Protein AF-A0A258BXZ5-F1 (afdb_monomer_lite)

Radius of gyration: 19.24 Å; chains: 1; bounding box: 46×20×61 Å

Foldseek 3Di:
DDDDPPQAADDPPCCVVVVVVQVVVLVVVQVVVVCVVLVVVVWHWADWPDKDKDDKDKAAPVPPPPPVRSRNHNHIDIDIHMDIDTDTD

pLDDT: mean 73.25, std 15.96, range [41.09, 92.56]

Structure (mmCIF, N/CA/C/O backbone):
data_AF-A0A258BXZ5-F1
#
_entry.id   AF-A0A258BXZ5-F1
#
loop_
_atom_site.group_PDB
_atom_site.id
_atom_site.type_symbol
_atom_site.label_atom_id
_atom_site.label_alt_id
_atom_site.label_comp_id
_atom_site.label_asym_id
_atom_site.label_entity_id
_atom_site.label_seq_id
_atom_site.pdbx_PDB_ins_code
_atom_site.Cartn_x
_atom_site.Cartn_y
_atom_site.Cartn_z
_atom_site.occupancy
_atom_site.B_iso_or_equiv
_atom_site.auth_seq_id
_atom_site.auth_comp_id
_atom_site.auth_asym_id
_atom_site.auth_atom_id
_atom_site.pdbx_PDB_model_num
ATOM 1 N N . PHE A 1 1 ? 32.662 7.220 -40.330 1.00 41.09 1 PHE A N 1
ATOM 2 C CA . PHE A 1 1 ? 32.809 6.467 -39.073 1.00 41.09 1 PHE A CA 1
ATOM 3 C C . PHE A 1 1 ? 31.413 6.328 -38.472 1.00 41.09 1 PHE A C 1
ATOM 5 O O . PHE A 1 1 ? 30.703 7.324 -38.496 1.00 41.09 1 PHE A O 1
ATOM 12 N N . ASP A 1 2 ? 31.045 5.089 -38.123 1.00 45.78 2 ASP A N 1
ATOM 13 C CA . ASP A 1 2 ? 29.729 4.477 -37.803 1.00 45.78 2 ASP A CA 1
ATOM 14 C C . ASP A 1 2 ? 28.568 5.367 -37.318 1.00 45.78 2 ASP A C 1
ATOM 16 O O . ASP A 1 2 ? 28.772 6.271 -36.515 1.00 45.78 2 ASP A O 1
ATOM 20 N N . SER A 1 3 ? 27.353 5.250 -37.880 1.00 47.44 3 SER A N 1
ATOM 21 C CA . SER A 1 3 ? 26.330 4.174 -37.739 1.00 47.44 3 SER A CA 1
ATOM 22 C C . SER A 1 3 ? 25.730 4.091 -36.335 1.00 47.44 3 SER A C 1
ATOM 24 O O . SER A 1 3 ? 26.426 3.735 -35.392 1.00 47.44 3 SER A O 1
ATOM 26 N N . ASP A 1 4 ? 24.430 4.385 -36.241 1.00 51.03 4 ASP A N 1
ATOM 27 C CA . ASP A 1 4 ? 23.482 3.939 -35.212 1.00 51.03 4 ASP A CA 1
ATOM 28 C C . ASP A 1 4 ? 24.077 3.512 -33.860 1.00 51.03 4 ASP A C 1
ATOM 30 O O . ASP A 1 4 ? 24.284 2.329 -33.581 1.00 51.03 4 ASP A O 1
ATOM 34 N N . ALA A 1 5 ? 24.188 4.468 -32.936 1.00 48.81 5 ALA A N 1
ATOM 35 C CA . ALA A 1 5 ? 24.039 4.153 -31.519 1.00 48.81 5 ALA A CA 1
ATOM 36 C C . ALA A 1 5 ? 22.558 3.821 -31.257 1.00 48.81 5 ALA A C 1
ATOM 38 O O . ALA A 1 5 ? 21.834 4.574 -30.604 1.00 48.81 5 ALA A O 1
ATOM 39 N N . GLY A 1 6 ? 22.094 2.705 -31.824 1.00 48.38 6 GLY A N 1
ATOM 40 C CA . GLY A 1 6 ? 20.822 2.080 -31.506 1.00 48.38 6 GLY A CA 1
ATOM 41 C C . GLY A 1 6 ? 20.874 1.624 -30.057 1.00 48.38 6 GLY A C 1
ATOM 42 O O . GLY A 1 6 ? 21.222 0.481 -29.767 1.00 48.38 6 GLY A O 1
ATOM 43 N N . GLY A 1 7 ? 20.586 2.544 -29.136 1.00 49.41 7 GLY A N 1
ATOM 44 C CA . GLY A 1 7 ? 20.379 2.220 -27.736 1.00 49.41 7 GLY A CA 1
ATOM 45 C C . GLY A 1 7 ? 19.289 1.163 -27.668 1.00 49.41 7 GLY A C 1
ATOM 46 O O . GLY A 1 7 ? 18.142 1.433 -28.021 1.00 49.41 7 GLY A O 1
ATOM 47 N N . MET A 1 8 ? 19.659 -0.062 -27.291 1.00 51.41 8 MET A N 1
ATOM 48 C CA . MET A 1 8 ? 18.699 -1.141 -27.085 1.00 51.41 8 MET A CA 1
ATOM 49 C C . MET A 1 8 ? 17.613 -0.635 -26.134 1.00 51.41 8 MET A C 1
ATOM 51 O O . MET A 1 8 ? 17.934 -0.093 -25.084 1.00 51.41 8 MET A O 1
ATOM 55 N N . VAL A 1 9 ? 16.343 -0.764 -26.522 1.00 51.81 9 VAL A N 1
ATOM 56 C CA . VAL A 1 9 ? 15.190 -0.391 -25.694 1.00 51.81 9 VAL A CA 1
ATOM 57 C C . VAL A 1 9 ? 14.659 -1.646 -25.017 1.00 51.81 9 VAL A C 1
ATOM 59 O O . VAL A 1 9 ? 13.875 -2.392 -25.605 1.00 51.81 9 VAL A O 1
ATOM 62 N N . TYR A 1 10 ? 15.083 -1.908 -23.779 1.00 50.44 10 TYR A N 1
ATOM 63 C CA . TYR A 1 10 ? 14.477 -2.971 -22.975 1.00 50.44 10 TYR A CA 1
ATOM 64 C C . TYR A 1 10 ? 13.104 -2.518 -22.463 1.00 50.44 10 TYR A C 1
ATOM 66 O O . TYR A 1 10 ? 12.990 -1.639 -21.608 1.00 50.44 10 TYR A O 1
ATOM 74 N N . SER A 1 11 ? 12.045 -3.140 -22.984 1.00 56.34 11 SER A N 1
ATOM 75 C CA . SER A 1 11 ? 10.676 -2.967 -22.490 1.00 56.34 11 SER A CA 1
ATOM 76 C C . SER A 1 11 ? 10.265 -4.171 -21.645 1.00 56.34 11 SER A C 1
ATOM 78 O O . SER A 1 11 ? 10.264 -5.303 -22.128 1.00 56.34 11 SER A O 1
ATOM 80 N N . PHE A 1 12 ? 9.876 -3.940 -20.389 1.00 62.19 12 PHE A N 1
ATOM 81 C CA . PHE A 1 12 ? 9.318 -4.984 -19.528 1.00 62.19 12 PHE A CA 1
ATOM 82 C C . PHE A 1 12 ? 7.902 -5.363 -19.992 1.00 62.19 12 PHE A C 1
ATOM 84 O O . PHE A 1 12 ? 6.909 -4.747 -19.604 1.00 62.19 12 PHE A O 1
ATOM 91 N N . THR A 1 13 ? 7.791 -6.396 -20.825 1.00 65.06 13 THR A N 1
ATOM 92 C CA . THR A 1 13 ? 6.508 -6.843 -21.402 1.00 65.06 13 THR A CA 1
ATOM 93 C C . THR A 1 13 ? 5.604 -7.573 -20.405 1.00 65.06 13 THR A C 1
ATOM 95 O O . THR A 1 13 ? 4.399 -7.663 -20.621 1.00 65.06 13 THR A O 1
ATOM 98 N N . LYS A 1 14 ? 6.153 -8.042 -19.278 1.00 66.50 14 LYS A N 1
ATOM 99 C CA . LYS A 1 14 ? 5.428 -8.809 -18.248 1.00 66.50 14 LYS A CA 1
ATOM 100 C C . LYS A 1 14 ? 4.802 -7.944 -17.150 1.00 66.50 14 LYS A C 1
ATOM 102 O O . LYS A 1 14 ? 4.452 -8.449 -16.085 1.00 66.50 14 LYS A O 1
ATOM 107 N N . LEU A 1 15 ? 4.650 -6.634 -17.374 1.00 68.31 15 LEU A N 1
ATOM 108 C CA . LEU A 1 15 ? 4.079 -5.726 -16.371 1.00 68.31 15 LEU A CA 1
ATOM 109 C C . LEU A 1 15 ? 2.663 -6.147 -15.952 1.00 68.31 15 LEU A C 1
ATOM 111 O O . LEU A 1 15 ? 2.294 -6.012 -14.789 1.00 68.31 15 LEU A O 1
ATOM 115 N N . ASN A 1 16 ? 1.875 -6.674 -16.889 1.00 70.19 16 ASN A N 1
ATOM 116 C CA . ASN A 1 16 ? 0.507 -7.103 -16.612 1.00 70.19 16 ASN A CA 1
ATOM 117 C C . ASN A 1 16 ? 0.430 -8.385 -15.775 1.00 70.19 16 ASN A C 1
ATOM 119 O O . ASN A 1 16 ? -0.503 -8.517 -14.989 1.00 70.19 16 ASN A O 1
ATOM 123 N N . ASP A 1 17 ? 1.440 -9.249 -15.848 1.00 75.81 17 ASP A N 1
ATOM 124 C CA . ASP A 1 17 ? 1.481 -10.500 -15.084 1.00 75.81 17 ASP A CA 1
ATOM 125 C C . ASP A 1 17 ? 1.905 -10.257 -13.629 1.0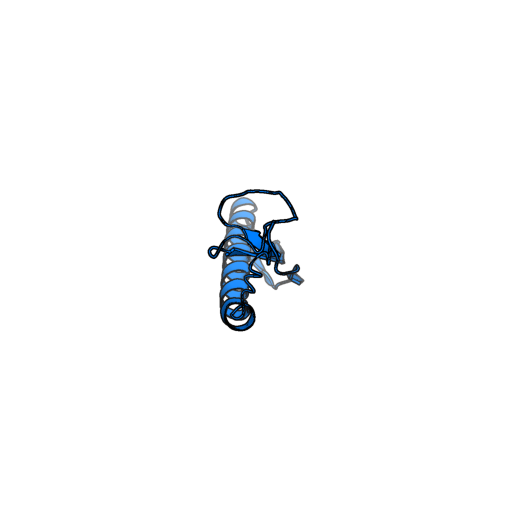0 75.81 17 ASP A C 1
ATOM 127 O O . ASP A 1 17 ? 1.422 -10.912 -12.708 1.00 75.81 17 ASP A O 1
ATOM 131 N N . VAL A 1 18 ? 2.794 -9.282 -13.399 1.00 74.94 18 VAL A N 1
ATOM 132 C CA . VAL A 1 18 ? 3.281 -8.944 -12.048 1.00 74.94 18 VAL A CA 1
ATOM 133 C C . VAL A 1 18 ? 2.333 -8.015 -11.290 1.00 74.94 18 VAL A C 1
ATOM 135 O O . VAL A 1 18 ? 2.386 -7.946 -10.065 1.00 74.94 18 VAL A O 1
ATOM 138 N N . LYS A 1 19 ? 1.440 -7.316 -11.999 1.00 77.38 19 LYS A N 1
ATOM 139 C CA . LYS A 1 19 ? 0.487 -6.354 -11.431 1.00 77.38 19 LYS A CA 1
ATOM 140 C C . LYS A 1 19 ? -0.392 -6.964 -10.326 1.00 77.38 19 LYS A C 1
ATOM 142 O O . LYS A 1 19 ? -0.324 -6.452 -9.208 1.00 77.38 19 LYS A O 1
ATOM 147 N N . PRO A 1 20 ? -1.177 -8.036 -10.573 1.00 83.69 20 PRO A N 1
ATOM 148 C CA . PRO A 1 20 ? -2.052 -8.607 -9.548 1.00 83.69 20 PRO A CA 1
ATOM 149 C C . PRO A 1 20 ? -1.326 -9.055 -8.265 1.00 83.69 20 PRO A C 1
ATOM 151 O O . PRO A 1 20 ? -1.740 -8.621 -7.186 1.00 83.69 20 PRO A O 1
ATOM 154 N N . PRO A 1 21 ? -0.230 -9.845 -8.319 1.00 85.06 21 PRO A N 1
ATOM 155 C CA . PRO A 1 21 ? 0.458 -10.261 -7.098 1.00 85.06 21 PRO A CA 1
ATOM 156 C C . PRO A 1 21 ? 1.149 -9.095 -6.374 1.00 85.06 21 PRO A C 1
ATOM 158 O O . PRO A 1 21 ? 1.208 -9.103 -5.146 1.00 85.06 21 PRO A O 1
ATOM 161 N N . MET A 1 22 ? 1.626 -8.065 -7.089 1.00 81.69 22 MET A N 1
ATOM 162 C CA . MET A 1 22 ? 2.206 -6.872 -6.456 1.00 81.69 22 MET A CA 1
ATOM 163 C C . MET A 1 22 ? 1.168 -6.049 -5.689 1.00 81.69 22 MET A C 1
ATOM 165 O O . MET A 1 22 ? 1.470 -5.567 -4.600 1.00 81.69 22 MET A O 1
ATOM 169 N N . ILE A 1 23 ? -0.046 -5.902 -6.229 1.00 82.31 23 ILE A N 1
ATOM 170 C CA . ILE A 1 23 ? -1.142 -5.212 -5.535 1.00 82.31 23 ILE A CA 1
ATOM 171 C C . ILE A 1 23 ? -1.523 -5.990 -4.275 1.00 82.31 23 ILE A C 1
ATOM 173 O O . ILE A 1 23 ? -1.571 -5.406 -3.199 1.00 82.31 23 ILE A O 1
ATOM 177 N N . ALA A 1 24 ? -1.702 -7.311 -4.380 1.00 85.88 24 ALA A N 1
ATOM 178 C CA . ALA A 1 24 ? -2.031 -8.154 -3.231 1.00 85.88 24 ALA A CA 1
ATOM 179 C C . ALA A 1 24 ? -0.974 -8.055 -2.115 1.00 85.88 24 ALA A C 1
ATOM 181 O O . ALA A 1 24 ? -1.320 -7.902 -0.943 1.00 85.88 24 ALA A O 1
ATOM 182 N N . ALA A 1 25 ? 0.313 -8.082 -2.476 1.00 86.25 25 ALA A N 1
ATOM 183 C CA . ALA A 1 25 ? 1.405 -7.908 -1.523 1.00 86.25 25 ALA A CA 1
ATOM 184 C C . ALA A 1 25 ? 1.400 -6.508 -0.882 1.00 86.25 25 ALA A C 1
ATOM 186 O O . ALA A 1 25 ? 1.568 -6.389 0.330 1.00 86.25 25 ALA A O 1
ATOM 187 N N . ALA A 1 26 ? 1.168 -5.453 -1.670 1.00 83.94 26 ALA A N 1
ATOM 188 C CA . ALA A 1 26 ? 1.079 -4.086 -1.161 1.00 83.94 26 ALA A CA 1
ATOM 189 C C . ALA A 1 26 ? -0.101 -3.912 -0.191 1.00 83.94 26 ALA A C 1
ATOM 191 O O . ALA A 1 26 ? 0.068 -3.322 0.872 1.00 83.94 26 ALA A O 1
ATOM 192 N N . THR A 1 27 ? -1.266 -4.479 -0.512 1.00 85.88 27 THR A N 1
ATOM 193 C CA . THR A 1 27 ? -2.446 -4.463 0.361 1.00 85.88 27 THR A CA 1
ATOM 194 C C . THR A 1 27 ? -2.205 -5.214 1.667 1.00 85.88 27 THR A C 1
ATOM 196 O O . THR A 1 27 ? -2.569 -4.712 2.728 1.00 85.88 27 THR A O 1
ATOM 199 N N . LYS A 1 28 ? -1.559 -6.387 1.611 1.00 88.81 28 LYS A N 1
ATOM 200 C CA . LYS A 1 28 ? -1.201 -7.163 2.806 1.00 88.81 28 LYS A CA 1
ATOM 201 C C . LYS A 1 28 ? -0.268 -6.371 3.723 1.00 88.81 28 LYS A C 1
ATOM 203 O O . LYS A 1 28 ? -0.568 -6.222 4.900 1.00 88.81 28 LYS A O 1
ATOM 208 N N . ASN A 1 29 ? 0.795 -5.792 3.166 1.00 89.44 29 ASN A N 1
ATOM 209 C CA . ASN A 1 29 ? 1.739 -4.968 3.925 1.00 89.44 29 ASN A CA 1
ATOM 210 C C . ASN A 1 29 ? 1.070 -3.726 4.537 1.00 89.44 29 ASN A C 1
ATOM 212 O O . ASN A 1 29 ? 1.384 -3.350 5.662 1.00 89.44 29 ASN A O 1
ATOM 216 N N . ALA A 1 30 ? 0.144 -3.085 3.814 1.00 87.75 30 ALA A N 1
ATOM 217 C CA . ALA A 1 30 ? -0.595 -1.935 4.334 1.00 87.75 30 ALA A CA 1
ATOM 218 C C . ALA A 1 30 ? -1.476 -2.322 5.533 1.00 87.75 30 ALA A C 1
ATOM 220 O O . ALA A 1 30 ? -1.499 -1.598 6.527 1.00 87.75 30 ALA A O 1
ATOM 221 N N . ARG A 1 31 ? -2.151 -3.479 5.465 1.00 88.19 31 ARG A N 1
ATOM 222 C CA . ARG A 1 31 ? -2.949 -4.009 6.579 1.00 88.19 31 ARG A CA 1
ATOM 223 C C . ARG A 1 31 ? -2.077 -4.367 7.784 1.00 88.19 31 ARG A C 1
ATOM 225 O O . ARG A 1 31 ? -2.417 -3.962 8.883 1.00 88.19 31 ARG A O 1
ATOM 232 N N . GLU A 1 32 ? -0.943 -5.037 7.586 1.00 91.56 32 GLU A N 1
ATOM 233 C CA . GLU A 1 32 ? -0.006 -5.356 8.680 1.00 91.56 32 GLU A CA 1
ATOM 234 C C . GLU A 1 32 ? 0.504 -4.085 9.388 1.00 91.56 32 GLU A C 1
ATOM 236 O O . GLU A 1 32 ? 0.598 -4.037 10.613 1.00 91.56 32 GLU A O 1
ATOM 241 N N . GLY A 1 33 ? 0.785 -3.018 8.629 1.00 90.44 33 GLY A N 1
ATOM 242 C CA . GLY A 1 33 ? 1.129 -1.714 9.201 1.00 90.44 33 GLY A CA 1
ATOM 243 C C . GLY A 1 33 ? -0.023 -1.093 9.996 1.00 90.44 33 GLY A C 1
ATOM 244 O O . GLY A 1 33 ? 0.190 -0.604 11.105 1.00 90.44 33 GLY A O 1
ATOM 245 N N . ALA A 1 34 ? -1.245 -1.143 9.461 1.00 88.81 34 ALA A N 1
ATOM 246 C CA . ALA A 1 34 ? -2.438 -0.674 10.163 1.00 88.81 34 ALA A CA 1
ATOM 247 C C . ALA A 1 34 ? -2.689 -1.459 1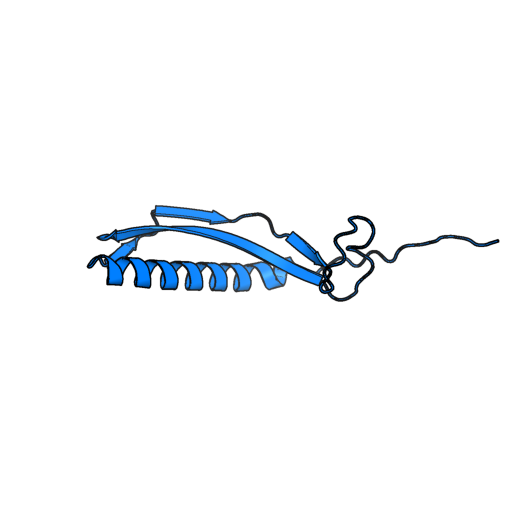1.461 1.00 88.81 34 ALA A C 1
ATOM 249 O O . ALA A 1 34 ? -3.012 -0.850 12.475 1.00 88.81 34 ALA A O 1
ATOM 250 N N . GLU A 1 35 ? -2.476 -2.778 11.460 1.00 91.88 35 GLU A N 1
ATOM 251 C CA . GLU A 1 35 ? -2.610 -3.644 12.642 1.00 91.88 35 GLU A CA 1
ATOM 252 C C . GLU A 1 35 ? -1.644 -3.238 13.750 1.00 91.88 35 GLU A C 1
ATOM 254 O O . GLU A 1 35 ? -2.025 -3.190 14.920 1.00 91.88 35 GLU A O 1
ATOM 259 N N . GLN A 1 36 ? -0.413 -2.879 13.386 1.00 92.56 36 GLN A N 1
ATOM 260 C CA . GLN A 1 36 ? 0.552 -2.362 14.345 1.00 92.56 36 GLN A CA 1
ATOM 261 C C . GLN A 1 36 ? 0.089 -1.024 14.947 1.00 92.56 36 GLN A C 1
ATOM 263 O O . GLN A 1 36 ? 0.102 -0.876 16.167 1.00 92.56 36 GLN A O 1
ATOM 268 N N . PHE A 1 37 ? -0.388 -0.080 14.127 1.00 89.25 37 PHE A N 1
ATOM 269 C CA . PHE A 1 37 ? -0.914 1.199 14.626 1.00 89.25 37 PHE A CA 1
ATOM 270 C C . PHE A 1 37 ? -2.145 1.030 15.521 1.00 89.25 37 PHE A C 1
ATOM 272 O O . PHE A 1 37 ? -2.262 1.718 16.537 1.00 89.25 37 PHE A O 1
ATOM 279 N N . ALA A 1 38 ? -3.042 0.114 15.159 1.00 91.75 38 ALA A N 1
ATOM 280 C CA . ALA A 1 38 ? -4.231 -0.215 15.932 1.00 91.75 38 ALA A CA 1
ATOM 281 C C . ALA A 1 38 ? -3.836 -0.762 17.309 1.00 91.75 38 ALA A C 1
ATOM 283 O O . ALA A 1 38 ? -4.225 -0.205 18.335 1.00 91.75 38 ALA A O 1
ATOM 284 N N . LYS A 1 39 ? -2.940 -1.758 17.333 1.00 91.88 39 LYS A N 1
ATOM 285 C CA . LYS A 1 39 ? -2.397 -2.344 18.561 1.00 91.88 39 LYS A CA 1
ATOM 286 C C . LYS A 1 39 ? -1.740 -1.304 19.467 1.00 91.88 39 LYS A C 1
ATOM 288 O O . LYS A 1 39 ? -1.980 -1.317 20.672 1.00 91.88 39 LYS A O 1
ATOM 293 N N . ASP A 1 40 ? -0.938 -0.407 18.900 1.00 91.88 40 ASP A N 1
ATOM 294 C CA . ASP A 1 40 ? -0.257 0.645 19.662 1.00 91.88 40 ASP A CA 1
ATOM 295 C C . ASP A 1 40 ? -1.234 1.706 20.202 1.00 91.88 40 ASP A C 1
ATOM 297 O O . ASP A 1 40 ? -0.955 2.344 21.216 1.00 91.88 40 ASP A O 1
ATOM 301 N N . SER A 1 41 ? -2.398 1.862 19.563 1.00 88.50 41 SER A N 1
ATOM 302 C CA . SER A 1 41 ? -3.444 2.820 19.949 1.00 88.50 41 SER A CA 1
ATOM 303 C C . SER A 1 41 ? -4.552 2.207 20.815 1.00 88.50 41 SER A C 1
ATOM 305 O O . SER A 1 41 ? -5.427 2.934 21.281 1.00 88.50 41 SER A O 1
ATOM 307 N N . GLY A 1 42 ? -4.525 0.889 21.046 1.00 89.88 42 GLY A N 1
ATOM 308 C CA . GLY A 1 42 ? -5.590 0.159 21.741 1.00 89.88 42 GLY A CA 1
ATOM 309 C C . GLY A 1 42 ? -6.886 0.024 20.934 1.00 89.88 42 GLY A C 1
ATOM 310 O O . GLY A 1 42 ? -7.939 -0.167 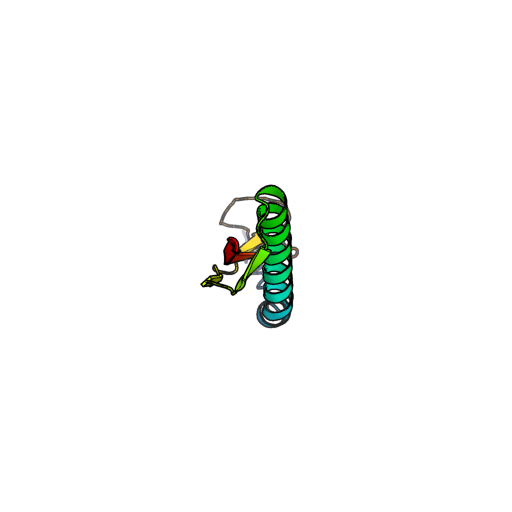21.532 1.00 89.88 42 GLY A O 1
ATOM 311 N N . ALA A 1 43 ? -6.790 0.145 19.611 1.00 91.50 43 ALA A N 1
ATOM 312 C CA . ALA A 1 43 ? -7.886 0.040 18.658 1.00 91.50 43 ALA A CA 1
ATOM 313 C C . ALA A 1 43 ? -7.772 -1.253 17.831 1.00 91.50 43 ALA A C 1
ATOM 315 O O . ALA A 1 43 ? -6.726 -1.912 17.815 1.00 91.50 43 ALA A O 1
ATOM 316 N N . GLU A 1 44 ? -8.822 -1.596 17.095 1.00 89.19 44 GLU A N 1
ATOM 317 C CA . GLU A 1 44 ? -8.836 -2.671 16.103 1.00 89.19 44 GLU A CA 1
ATOM 318 C C . GLU A 1 44 ? -8.819 -2.099 14.678 1.00 89.19 44 GLU A C 1
ATOM 320 O O . GLU A 1 44 ? -9.291 -0.994 14.422 1.00 89.19 44 GLU A O 1
ATOM 325 N N . VAL A 1 45 ? -8.241 -2.835 13.722 1.00 89.44 45 VAL A N 1
ATOM 326 C CA . VAL A 1 45 ? -8.279 -2.426 12.308 1.00 89.44 45 VAL A CA 1
ATOM 327 C C . VAL A 1 45 ? -9.641 -2.766 11.727 1.00 89.44 45 VAL A C 1
ATOM 329 O O . VAL A 1 45 ? -9.952 -3.941 11.517 1.00 89.44 45 VAL A O 1
ATOM 332 N N . GLY A 1 46 ? -10.407 -1.731 11.409 1.00 87.75 46 GLY A N 1
ATOM 333 C CA . GLY A 1 46 ? -11.708 -1.836 10.770 1.00 87.75 46 GLY A CA 1
ATOM 334 C C . GLY A 1 46 ? -11.634 -1.933 9.244 1.00 87.75 46 GLY A C 1
ATOM 335 O O . GLY A 1 46 ? -10.645 -2.368 8.635 1.00 87.75 46 GLY A O 1
ATOM 336 N N . ASP A 1 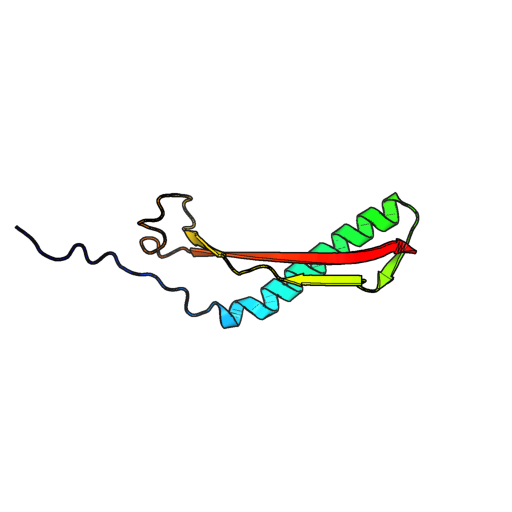47 ? -12.723 -1.519 8.604 1.00 89.06 47 ASP A N 1
ATOM 337 C CA . ASP A 1 47 ? -12.868 -1.574 7.153 1.00 89.06 47 ASP A CA 1
ATOM 338 C C . ASP A 1 47 ? -11.923 -0.611 6.415 1.00 89.06 47 ASP A C 1
ATOM 340 O O . ASP A 1 47 ? -11.431 0.392 6.947 1.00 89.06 47 ASP A O 1
ATOM 344 N N . ILE A 1 48 ? -11.681 -0.912 5.135 1.00 87.31 48 ILE A N 1
ATOM 345 C CA . ILE A 1 48 ? -10.943 -0.017 4.240 1.00 87.31 48 ILE A CA 1
ATOM 346 C C . ILE A 1 48 ? -11.806 1.214 3.971 1.00 87.31 48 ILE A C 1
ATOM 348 O O . ILE A 1 48 ? -12.876 1.119 3.371 1.00 87.31 48 ILE A O 1
ATOM 352 N N . LYS A 1 49 ? -11.295 2.381 4.357 1.00 87.38 49 LYS A N 1
ATOM 353 C CA . LYS A 1 49 ? -11.912 3.677 4.080 1.00 87.38 49 LYS A CA 1
ATOM 354 C C . LYS A 1 49 ? -11.650 4.120 2.646 1.00 87.38 49 LYS A C 1
ATOM 356 O O . LYS A 1 49 ? -12.570 4.502 1.928 1.00 87.38 49 LYS A O 1
ATOM 361 N N . THR A 1 50 ? -10.387 4.059 2.235 1.00 85.62 50 THR A N 1
ATOM 362 C CA . THR A 1 50 ? -9.936 4.503 0.914 1.00 85.62 50 THR A CA 1
ATOM 363 C C . THR A 1 50 ? -8.806 3.602 0.449 1.00 85.62 50 THR A C 1
ATOM 365 O O . THR A 1 50 ? -7.920 3.266 1.228 1.00 85.62 50 THR A O 1
ATOM 368 N N . ALA A 1 51 ? -8.789 3.251 -0.832 1.00 84.56 51 ALA A N 1
ATOM 369 C CA . ALA A 1 51 ? -7.633 2.629 -1.462 1.00 84.56 51 ALA A CA 1
ATOM 370 C C . ALA A 1 51 ? -7.270 3.408 -2.727 1.00 84.56 51 ALA A C 1
ATOM 372 O O . ALA A 1 51 ? -8.109 3.619 -3.602 1.00 84.56 51 ALA A O 1
ATOM 373 N N . ALA A 1 52 ? -6.014 3.831 -2.824 1.00 83.38 52 ALA A N 1
ATOM 374 C CA . ALA A 1 52 ? -5.466 4.537 -3.969 1.00 83.38 52 ALA A CA 1
ATOM 375 C C . ALA A 1 52 ? -4.220 3.808 -4.474 1.00 83.38 52 ALA A C 1
ATOM 377 O O . ALA A 1 52 ? -3.235 3.641 -3.755 1.00 83.38 52 ALA A O 1
ATOM 378 N N . GLN A 1 53 ? -4.251 3.384 -5.736 1.00 77.62 53 GLN A N 1
ATOM 379 C CA . GLN A 1 53 ? -3.112 2.754 -6.388 1.00 77.62 53 GLN A CA 1
ATOM 380 C C . GLN A 1 53 ? -2.372 3.778 -7.252 1.00 77.62 53 GLN A C 1
ATOM 382 O O . GLN A 1 53 ? -2.936 4.349 -8.183 1.00 77.62 53 GLN A O 1
ATOM 387 N N . GLY A 1 54 ? -1.098 4.001 -6.942 1.00 78.25 54 GLY A N 1
ATOM 388 C CA . GLY A 1 54 ? -0.200 4.827 -7.737 1.00 78.25 54 GLY A CA 1
ATOM 389 C C . GLY A 1 54 ? 0.250 4.141 -9.028 1.00 78.25 54 GLY A C 1
ATOM 390 O O . GLY A 1 54 ? 0.024 2.952 -9.262 1.0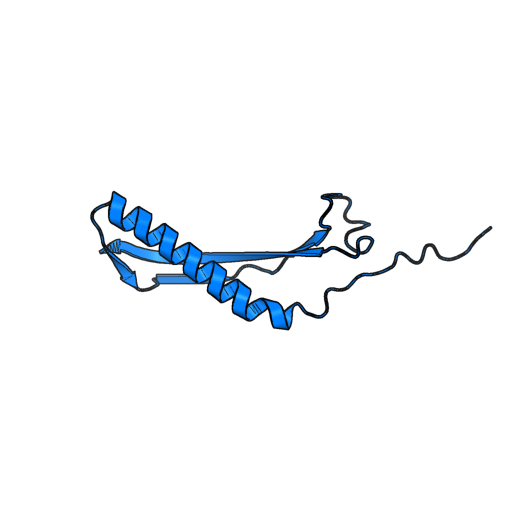0 78.25 54 GLY A O 1
ATOM 391 N N . TYR A 1 55 ? 0.934 4.904 -9.877 1.00 75.31 55 TYR A N 1
ATOM 392 C CA . TYR A 1 55 ? 1.476 4.392 -11.131 1.00 75.31 55 TYR A CA 1
ATOM 393 C C . TYR A 1 55 ? 2.614 3.389 -10.898 1.00 75.31 55 TYR A C 1
ATOM 395 O O . TYR A 1 55 ? 3.378 3.489 -9.936 1.00 75.31 55 TYR A O 1
ATOM 403 N N . PHE A 1 56 ? 2.737 2.427 -11.814 1.00 73.81 56 PHE A N 1
ATOM 404 C CA . PHE A 1 56 ? 3.904 1.554 -11.870 1.00 73.81 56 PHE A CA 1
ATOM 405 C C . PHE A 1 56 ? 5.076 2.316 -12.481 1.00 73.81 56 PHE A C 1
ATOM 407 O O . PHE A 1 56 ? 4.976 2.805 -13.605 1.00 73.81 56 PHE A O 1
ATOM 414 N N . SER A 1 57 ? 6.194 2.355 -11.767 1.00 71.62 57 SER A N 1
ATOM 415 C CA . SER A 1 57 ? 7.450 2.921 -12.250 1.00 71.62 57 SER A CA 1
ATOM 416 C C . SER A 1 57 ? 8.448 1.803 -12.506 1.00 71.62 57 SER A C 1
ATOM 418 O O . SER A 1 57 ? 8.666 0.947 -11.646 1.00 71.62 57 SER A O 1
ATOM 420 N N . ILE A 1 58 ? 9.065 1.817 -13.684 1.00 69.00 58 ILE A N 1
ATOM 421 C CA . ILE A 1 58 ? 10.110 0.872 -14.074 1.00 69.00 58 ILE A CA 1
ATOM 422 C C . ILE A 1 58 ? 11.426 1.646 -14.093 1.00 69.00 58 ILE A C 1
ATOM 424 O O . ILE A 1 58 ? 11.571 2.590 -14.864 1.00 69.00 58 ILE A O 1
ATOM 428 N N . ILE A 1 59 ? 12.361 1.278 -13.220 1.00 68.75 59 ILE A N 1
ATOM 429 C CA . ILE A 1 59 ? 13.675 1.927 -13.103 1.00 68.75 59 ILE A CA 1
ATOM 430 C C . ILE A 1 59 ? 14.798 0.900 -13.305 1.00 68.75 59 ILE A C 1
ATOM 432 O O . ILE A 1 59 ? 14.610 -0.271 -12.971 1.00 68.75 59 ILE A O 1
ATOM 436 N N . PRO A 1 60 ? 15.976 1.288 -13.816 1.00 63.62 60 PRO A N 1
ATOM 437 C CA . PRO A 1 60 ? 17.114 0.377 -13.923 1.00 63.62 60 PRO A CA 1
ATOM 438 C C . PRO A 1 60 ? 17.598 -0.087 -12.536 1.00 63.62 60 PRO A C 1
ATOM 440 O O . PRO A 1 60 ? 17.585 0.669 -11.559 1.00 63.62 60 PRO A O 1
ATOM 443 N N . ARG A 1 61 ? 18.017 -1.357 -12.426 1.00 61.44 61 ARG A N 1
ATOM 444 C CA . ARG A 1 61 ? 18.455 -1.974 -11.158 1.00 61.44 61 ARG A CA 1
ATOM 445 C C . ARG A 1 61 ? 19.657 -1.266 -10.530 1.00 61.44 61 ARG A C 1
ATOM 447 O O . ARG A 1 61 ? 19.679 -1.157 -9.299 1.00 61.44 61 ARG A O 1
ATOM 454 N N . ASP A 1 62 ? 20.582 -0.788 -11.358 1.00 59.91 62 ASP A N 1
ATOM 455 C CA . ASP A 1 62 ? 21.906 -0.301 -10.946 1.00 59.91 62 ASP A CA 1
ATOM 456 C C . ASP A 1 62 ? 21.934 1.186 -10.571 1.00 59.91 62 ASP A C 1
ATOM 458 O O . ASP A 1 62 ? 22.989 1.730 -10.271 1.00 59.91 62 ASP A O 1
ATOM 462 N N . GLY A 1 63 ? 20.770 1.843 -10.509 1.00 51.25 63 GLY A N 1
ATOM 463 C CA . GLY A 1 63 ? 20.662 3.184 -9.933 1.00 51.25 63 GLY A CA 1
ATOM 464 C C . GLY A 1 63 ? 21.337 4.292 -10.742 1.00 51.25 63 GLY A C 1
ATOM 465 O O . GLY A 1 63 ? 21.461 5.395 -10.219 1.00 51.25 63 GLY A O 1
ATOM 466 N N . ASP A 1 64 ? 21.730 4.039 -11.996 1.00 48.59 64 ASP A N 1
ATOM 467 C CA . ASP A 1 64 ? 22.076 5.117 -12.920 1.00 48.59 64 ASP A CA 1
ATOM 468 C C . ASP A 1 64 ? 20.795 5.906 -13.230 1.00 48.59 64 ASP A C 1
ATOM 470 O O . ASP A 1 64 ? 19.892 5.452 -13.937 1.00 48.59 64 ASP A O 1
ATOM 474 N N . THR A 1 65 ? 20.681 7.063 -12.584 1.00 49.88 65 THR A N 1
ATOM 475 C CA . THR A 1 65 ? 19.565 8.006 -12.683 1.00 49.88 65 THR A CA 1
ATOM 476 C C . THR A 1 65 ? 19.615 8.832 -13.964 1.00 49.88 65 THR A C 1
ATOM 478 O O . THR A 1 65 ? 18.773 9.715 -14.150 1.00 49.88 65 THR A O 1
ATOM 481 N N . SER A 1 66 ? 20.557 8.559 -14.873 1.00 47.47 66 SER A N 1
ATOM 482 C CA . SER A 1 66 ? 20.532 9.163 -16.195 1.00 47.47 66 SER A CA 1
ATOM 483 C C . SER A 1 66 ? 19.303 8.668 -16.965 1.00 47.47 66 SER A C 1
ATOM 485 O O . SER A 1 66 ? 19.242 7.534 -17.446 1.00 47.47 66 SER A O 1
ATOM 487 N N . PHE A 1 67 ? 18.308 9.551 -17.102 1.00 48.75 67 PHE A N 1
ATOM 488 C CA . PHE A 1 67 ? 17.055 9.353 -17.847 1.00 48.75 67 PHE A CA 1
ATOM 489 C C . PHE A 1 67 ? 17.254 8.844 -19.288 1.00 48.75 67 PHE A C 1
ATOM 491 O O . PHE A 1 67 ? 16.313 8.353 -19.905 1.00 48.75 67 PHE A O 1
ATOM 498 N N . THR A 1 68 ? 18.474 8.925 -19.818 1.00 47.19 68 THR A N 1
ATOM 499 C CA . THR A 1 68 ? 18.867 8.434 -21.140 1.00 47.19 68 THR A CA 1
ATOM 500 C C . THR A 1 68 ? 19.084 6.916 -21.225 1.00 47.19 68 THR A C 1
ATOM 502 O O . THR A 1 68 ? 19.085 6.398 -22.335 1.00 47.19 68 THR A O 1
ATOM 505 N N . ASN A 1 69 ? 19.206 6.180 -20.106 1.00 49.06 69 ASN A N 1
ATOM 506 C CA . ASN A 1 69 ? 19.648 4.772 -20.104 1.00 49.06 69 ASN A CA 1
ATOM 507 C C . ASN A 1 69 ? 18.766 3.794 -19.296 1.00 49.06 69 ASN A C 1
ATOM 509 O O . ASN A 1 69 ? 19.179 2.664 -19.037 1.00 49.06 69 ASN A O 1
ATOM 513 N N . ALA A 1 70 ? 17.520 4.140 -18.946 1.00 49.97 70 ALA A N 1
ATOM 514 C CA . ALA A 1 70 ? 16.587 3.179 -18.317 1.00 49.97 70 ALA A CA 1
ATOM 515 C C . ALA A 1 70 ? 16.303 1.938 -19.197 1.00 49.97 70 ALA A C 1
ATOM 517 O O . ALA A 1 70 ? 15.880 0.885 -18.718 1.00 49.97 70 ALA A O 1
ATOM 518 N N . SER A 1 71 ? 16.572 2.086 -20.492 1.00 50.59 71 SER A N 1
ATOM 519 C CA . SER A 1 71 ? 16.509 1.060 -21.522 1.00 50.59 71 SER A CA 1
ATOM 520 C C . SER A 1 71 ? 17.819 0.307 -21.748 1.00 50.59 71 SER A C 1
ATOM 522 O O . SER A 1 71 ? 17.786 -0.682 -22.455 1.00 50.59 71 SER A O 1
ATOM 524 N N . ALA A 1 72 ? 18.947 0.714 -21.154 1.00 48.50 72 ALA A N 1
ATOM 525 C CA . ALA A 1 72 ? 20.257 0.105 -21.405 1.00 48.50 72 ALA A CA 1
ATOM 526 C C . ALA A 1 72 ? 20.558 -1.110 -20.507 1.00 48.50 72 ALA A C 1
ATOM 528 O O . ALA A 1 72 ? 21.485 -1.869 -20.791 1.00 48.50 72 ALA A O 1
ATOM 529 N N . SER A 1 73 ? 19.783 -1.317 -19.433 1.00 54.78 73 SER A N 1
ATOM 530 C CA . SER A 1 73 ? 19.971 -2.445 -18.514 1.00 54.78 73 SER A CA 1
ATOM 531 C C . SER A 1 73 ? 18.906 -3.527 -18.721 1.00 54.78 73 SER A C 1
ATOM 533 O O . SER A 1 73 ? 17.712 -3.219 -18.664 1.00 54.78 73 SER A O 1
ATOM 535 N N . PRO A 1 74 ? 19.299 -4.807 -18.876 1.00 60.00 74 PRO A N 1
ATOM 536 C CA . PRO A 1 74 ? 18.355 -5.924 -18.918 1.00 60.00 74 PRO A CA 1
ATOM 537 C C . PRO A 1 74 ? 17.671 -6.165 -17.559 1.00 60.00 74 PRO A C 1
ATOM 539 O O . PRO A 1 74 ? 16.679 -6.889 -17.484 1.00 60.00 74 PRO A O 1
ATOM 542 N N . PHE A 1 75 ? 18.177 -5.563 -16.474 1.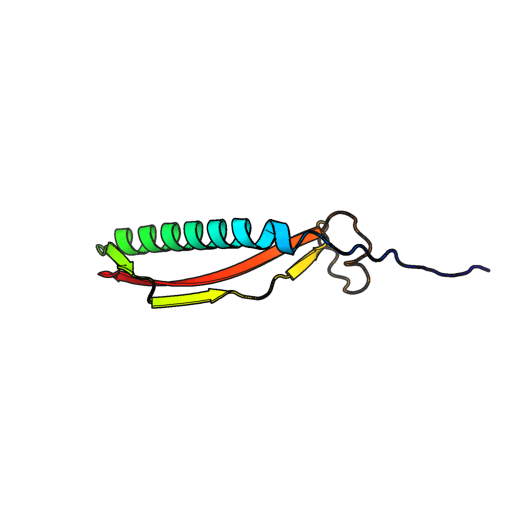00 63.41 75 PHE A N 1
ATOM 543 C CA . PHE A 1 75 ? 17.600 -5.677 -15.140 1.00 63.41 75 PHE A CA 1
ATOM 544 C C . PHE A 1 75 ? 16.796 -4.428 -14.781 1.00 63.41 75 PHE A C 1
ATOM 546 O O . PHE A 1 75 ? 17.342 -3.374 -14.449 1.00 63.41 75 PHE A O 1
ATOM 553 N N . GLN A 1 76 ? 15.476 -4.581 -14.775 1.00 67.75 76 GLN A N 1
ATOM 554 C CA . GLN A 1 76 ? 14.532 -3.518 -14.451 1.00 67.75 76 GLN A CA 1
ATOM 555 C C . GLN A 1 76 ? 13.842 -3.798 -13.106 1.00 67.75 76 GLN A C 1
ATOM 557 O O . GLN A 1 76 ? 13.412 -4.916 -12.826 1.00 67.75 76 GLN A O 1
ATOM 562 N N . LYS A 1 77 ? 13.753 -2.780 -12.247 1.00 73.62 77 LYS A N 1
ATOM 563 C CA . LYS A 1 77 ? 12.998 -2.783 -10.989 1.00 73.62 77 LYS A CA 1
ATOM 564 C C . LYS A 1 77 ? 11.623 -2.177 -11.243 1.00 73.62 77 LYS A C 1
ATOM 566 O O . LYS A 1 77 ? 11.524 -1.013 -11.624 1.00 73.62 77 LYS A O 1
ATOM 571 N N . VAL A 1 78 ? 10.575 -2.953 -10.984 1.00 77.31 78 VAL A N 1
ATOM 572 C CA . VAL A 1 78 ? 9.184 -2.488 -11.028 1.00 77.31 78 VAL A CA 1
ATOM 573 C C . VAL A 1 78 ? 8.765 -2.072 -9.621 1.00 77.31 78 VAL A C 1
ATOM 575 O O . VAL A 1 78 ? 8.855 -2.862 -8.683 1.00 77.31 78 VAL A O 1
ATOM 578 N N . ARG A 1 79 ? 8.303 -0.833 -9.465 1.00 80.81 79 ARG A N 1
ATOM 579 C CA . ARG A 1 79 ? 7.752 -0.303 -8.214 1.00 80.81 79 ARG A CA 1
ATOM 580 C C . ARG A 1 79 ? 6.304 0.111 -8.436 1.00 80.81 79 ARG A C 1
ATOM 582 O O . ARG A 1 79 ? 6.011 0.802 -9.404 1.00 80.81 79 ARG A O 1
ATOM 589 N N . VAL A 1 80 ? 5.432 -0.248 -7.502 1.00 81.00 80 VAL A N 1
ATOM 590 C CA . VAL A 1 80 ? 4.088 0.321 -7.365 1.00 81.00 80 VAL A CA 1
ATOM 591 C C . VAL A 1 80 ? 3.909 0.767 -5.926 1.00 81.00 80 VAL A C 1
ATOM 593 O O . VAL A 1 80 ? 4.374 0.094 -5.007 1.00 81.00 80 VAL A O 1
ATOM 596 N N . VAL A 1 81 ? 3.272 1.915 -5.740 1.00 81.12 81 VAL A N 1
ATOM 597 C CA . VAL A 1 81 ? 2.895 2.416 -4.419 1.00 81.12 81 VAL A CA 1
ATOM 598 C C . VAL A 1 81 ? 1.383 2.305 -4.324 1.00 81.12 81 VAL A C 1
ATOM 600 O O . VAL A 1 81 ? 0.687 2.808 -5.199 1.00 81.12 81 VAL A O 1
ATOM 603 N N . THR A 1 82 ? 0.881 1.625 -3.298 1.00 79.44 82 THR A N 1
ATOM 604 C CA . THR A 1 82 ? -0.554 1.564 -2.998 1.00 79.44 82 THR A CA 1
ATOM 605 C C . THR A 1 82 ? -0.750 2.155 -1.615 1.00 79.44 82 THR A C 1
ATOM 607 O O . THR A 1 82 ? -0.099 1.717 -0.669 1.00 79.44 82 THR A O 1
ATOM 610 N N . THR A 1 83 ? -1.614 3.155 -1.514 1.00 84.12 83 THR A N 1
ATOM 611 C CA . THR A 1 83 ? -1.993 3.797 -0.258 1.00 84.12 83 THR A CA 1
ATOM 612 C C . THR A 1 83 ? -3.363 3.272 0.134 1.00 84.12 83 THR A C 1
ATOM 614 O O . THR A 1 83 ? -4.290 3.323 -0.674 1.00 84.12 83 THR A O 1
ATOM 617 N N . ILE A 1 84 ? -3.488 2.736 1.345 1.00 85.12 84 ILE A N 1
ATOM 618 C CA . ILE A 1 84 ? -4.757 2.234 1.873 1.00 85.12 84 ILE A CA 1
ATOM 619 C C . ILE A 1 84 ? -4.976 2.864 3.239 1.00 85.12 84 ILE A C 1
ATOM 621 O O . ILE A 1 84 ? -4.134 2.721 4.123 1.00 85.12 84 ILE A O 1
ATOM 625 N N . ASP A 1 85 ? -6.109 3.536 3.382 1.00 87.81 85 ASP A N 1
ATOM 626 C CA . ASP A 1 85 ? -6.570 4.107 4.637 1.00 87.81 85 ASP A CA 1
ATOM 627 C C . ASP A 1 85 ? -7.565 3.138 5.276 1.00 87.81 85 ASP A C 1
ATOM 629 O O . ASP A 1 85 ? -8.521 2.702 4.626 1.00 87.81 85 ASP A O 1
ATOM 633 N N . PHE A 1 86 ? -7.358 2.830 6.552 1.00 88.12 86 PHE A N 1
ATOM 634 C CA . PHE A 1 86 ? -8.237 1.976 7.348 1.00 88.12 86 PHE A CA 1
ATOM 635 C C . PHE A 1 86 ? -8.933 2.795 8.431 1.00 88.12 86 PHE A C 1
ATOM 637 O O . PHE A 1 86 ? -8.385 3.789 8.918 1.00 88.12 86 PHE A O 1
ATOM 644 N N . TYR A 1 87 ? -10.133 2.370 8.812 1.00 89.81 87 TYR A N 1
ATOM 645 C CA . TYR A 1 87 ? -10.715 2.784 10.082 1.00 89.81 87 TYR A CA 1
ATOM 646 C C . TYR A 1 87 ? -10.006 2.080 11.240 1.00 89.81 87 TYR A C 1
ATOM 648 O O . TYR A 1 87 ? -9.539 0.950 11.089 1.00 89.81 87 TYR A O 1
ATOM 656 N N . LEU A 1 88 ? -9.908 2.777 12.368 1.00 88.06 88 LEU A N 1
ATOM 657 C CA . LEU A 1 88 ? -9.477 2.216 13.641 1.00 88.06 88 LEU A CA 1
ATOM 658 C C . LEU A 1 88 ? -10.644 2.373 14.614 1.00 88.06 88 LEU A C 1
ATOM 660 O O . LEU A 1 88 ? -11.133 3.498 14.762 1.00 88.06 88 LEU A O 1
ATOM 664 N N . ASP A 1 89 ? -11.069 1.266 15.215 1.00 81.19 89 ASP A N 1
ATOM 665 C CA . ASP A 1 89 ? -12.219 1.183 16.127 1.00 81.19 89 ASP A CA 1
ATOM 666 C C . ASP A 1 89 ? -11.791 0.960 17.582 1.00 81.19 89 ASP A C 1
ATOM 668 O O . ASP A 1 89 ? -10.846 0.167 17.802 1.00 81.19 89 ASP A O 1
#

Sequence (89 aa):
FDSDAGGMVYSFTKLNDVKPPMIAAATKNAREGAEQFAKDSGAEVGDIKTAAQGYFSIIPRDGDTSFTNASASPFQKVRVVTTIDFYLD

Secondary structure (DSSP, 8-state):
------------TTHHHHHHHHHHHHHHHHHHHHHHHHHHHT--EEEEEEEEEPPPEEEETT----TT-TTT-S-EEEE--EEEEEEE-